Protein AF-A0A7I9UZZ1-F1 (afdb_monomer)

Foldseek 3Di:
DDPPDPPFPQDPVQWGDQADDWKTFHADPQWDRDDNQRWIFRHHPDDDRPFTKGKHKDAAPDAQDAEDVVNVLVVCCVPPCVLPPVLVVQWDKDWDAAQNKTKIKTADDHPPAFRIWMWIGGGNMIIIIGTNDVVCRVRSVRRRRRMDTPDDDPDD

Secondary structure (DSSP, 8-state):
-----------TTSEEE-SSSSEEEEPPTTEEE--TTSEEEE--SSSS---EEEEEEEE-SSSS----HHHHHHHHHHHHGGG-HHHHHTSEEEEEEETTEEEEEEE---TTS-SEEEEEEETTEEEEEEESSGGGHHHHHHHHHH-EE-SS----

Sequence (156 aa):
MAAIADSGHSAADGAVMLGSSGVRGVLPPGFRVTSDNGYVTMIGADYAMSGTIDVSRRAGKGARPATSVRDLDEYLHRHFDHLGSRALAALRREQWRAHGLEGASARGEVSGMPAYTALVGCRGLRWVVSAWDPGLRGAADAIARSLREVGTPTRA

Solvent-accessible surface area (backbone atoms only — not comparable to full-atom values): 8709 Å² total; per-residue (Å²): 136,81,82,76,78,83,78,68,70,59,43,100,84,61,29,29,66,51,29,83,66,62,34,28,23,38,65,58,92,54,49,44,78,75,43,62,76,13,40,33,32,41,58,57,96,77,72,77,83,84,53,57,34,44,35,40,77,41,90,39,85,57,69,57,30,83,28,40,55,65,58,41,50,55,49,46,48,76,75,47,47,95,68,35,71,68,58,60,67,65,38,50,73,47,70,49,74,33,84,89,29,34,21,14,35,38,37,39,92,47,94,98,49,51,20,18,40,32,39,35,21,48,88,21,23,34,36,35,34,32,12,58,50,70,87,41,34,66,58,41,51,48,32,58,52,42,37,37,75,52,73,82,79,79,78,128

Radius of gyration: 15.7 Å; Cα contacts (8 Å, |Δi|>4): 336; chains: 1; bounding box: 39×49×33 Å

Mean predicted aligned error: 9.7 Å

Structure (mmCIF, N/CA/C/O backbone):
data_AF-A0A7I9UZZ1-F1
#
_entry.id   AF-A0A7I9UZZ1-F1
#
loop_
_atom_site.group_PDB
_atom_site.id
_atom_site.type_symbol
_atom_site.label_atom_id
_atom_site.label_alt_id
_atom_site.label_comp_id
_atom_site.label_asym_id
_atom_site.label_entity_id
_atom_site.label_seq_id
_atom_site.pdbx_PDB_ins_code
_atom_site.Cartn_x
_atom_site.Cartn_y
_atom_site.Cartn_z
_atom_site.occupancy
_atom_site.B_iso_or_equiv
_atom_site.auth_seq_id
_atom_site.auth_comp_id
_atom_site.auth_asym_id
_atom_site.auth_atom_id
_atom_site.pdbx_PDB_model_num
ATOM 1 N N . MET A 1 1 ? -2.427 -37.122 -2.412 1.00 35.38 1 MET A N 1
ATOM 2 C CA . MET A 1 1 ? -3.104 -35.847 -2.722 1.00 35.38 1 MET A CA 1
ATOM 3 C C . MET A 1 1 ? -3.430 -35.191 -1.387 1.00 35.38 1 MET A C 1
ATOM 5 O O . MET A 1 1 ? -4.395 -35.582 -0.748 1.00 35.38 1 MET A O 1
ATOM 9 N N . ALA A 1 2 ? -2.529 -34.351 -0.874 1.00 29.77 2 ALA A N 1
ATOM 10 C CA . ALA A 1 2 ? -2.702 -33.733 0.439 1.00 29.77 2 ALA A CA 1
ATOM 11 C C . ALA A 1 2 ? -3.637 -32.528 0.299 1.00 29.77 2 ALA A C 1
ATOM 13 O O . ALA A 1 2 ? -3.352 -31.619 -0.480 1.00 29.77 2 ALA A O 1
ATOM 14 N N . ALA A 1 3 ? -4.760 -32.556 1.016 1.00 32.41 3 ALA A N 1
ATOM 15 C CA . ALA A 1 3 ? -5.654 -31.419 1.153 1.00 32.41 3 ALA A CA 1
ATOM 16 C C . ALA A 1 3 ? -4.884 -30.280 1.832 1.00 32.41 3 ALA A C 1
ATOM 18 O O . ALA A 1 3 ? -4.503 -30.384 2.998 1.00 32.41 3 ALA A O 1
ATOM 19 N N . ILE A 1 4 ? -4.606 -29.216 1.083 1.00 36.09 4 ILE A N 1
ATOM 20 C CA . ILE A 1 4 ? -4.050 -27.989 1.644 1.00 36.09 4 ILE A CA 1
ATOM 21 C C . ILE A 1 4 ? -5.226 -27.305 2.335 1.00 36.09 4 ILE A C 1
ATOM 23 O O . ILE A 1 4 ? -6.172 -26.888 1.670 1.00 36.09 4 ILE A O 1
ATOM 27 N N . ALA A 1 5 ? -5.203 -27.299 3.666 1.00 33.16 5 ALA A N 1
ATOM 28 C CA . ALA A 1 5 ? -6.254 -26.733 4.492 1.00 33.16 5 ALA A CA 1
ATOM 29 C C . ALA A 1 5 ? -6.492 -25.261 4.125 1.00 33.16 5 ALA A C 1
ATOM 31 O O . ALA A 1 5 ? -5.581 -24.435 4.178 1.00 33.16 5 ALA A O 1
ATOM 32 N N . ASP A 1 6 ? -7.731 -24.966 3.748 1.00 41.94 6 ASP A N 1
ATOM 33 C CA . ASP A 1 6 ? -8.254 -23.629 3.518 1.00 41.94 6 ASP A CA 1
ATOM 34 C C . ASP A 1 6 ? -8.413 -22.929 4.876 1.00 41.94 6 ASP A C 1
ATOM 36 O O . ASP A 1 6 ? -9.440 -23.027 5.546 1.00 41.94 6 ASP A O 1
ATOM 40 N N . SER A 1 7 ? -7.343 -22.304 5.365 1.00 37.91 7 SER A N 1
ATOM 41 C CA . SER A 1 7 ? -7.347 -21.555 6.630 1.00 37.91 7 SER A CA 1
ATOM 42 C C . SER A 1 7 ? -7.801 -20.097 6.464 1.00 37.91 7 SER A C 1
ATOM 44 O O . SER A 1 7 ? -7.668 -19.286 7.385 1.00 37.91 7 SER A O 1
ATOM 46 N N . GLY A 1 8 ? -8.406 -19.746 5.325 1.00 44.66 8 GLY A N 1
ATOM 47 C CA . GLY A 1 8 ? -9.050 -18.456 5.122 1.00 44.66 8 GLY A CA 1
ATOM 48 C C . GLY A 1 8 ? -10.398 -18.393 5.836 1.00 44.66 8 GLY A C 1
ATOM 49 O O . GLY A 1 8 ? -11.426 -18.722 5.256 1.00 44.66 8 GLY A O 1
ATOM 50 N N . HIS A 1 9 ? -10.426 -17.930 7.088 1.00 44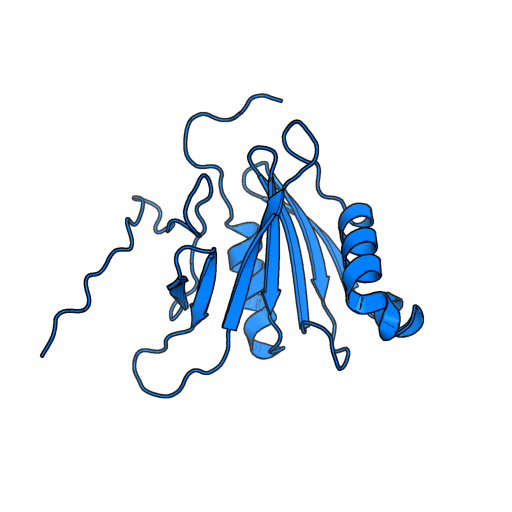.81 9 HIS A N 1
ATOM 51 C CA . HIS A 1 9 ? -11.673 -17.566 7.774 1.00 44.81 9 HIS A CA 1
ATOM 52 C C . HIS A 1 9 ? -12.306 -16.348 7.064 1.00 44.81 9 HIS A C 1
ATOM 54 O O . HIS A 1 9 ? -12.088 -15.196 7.449 1.00 44.81 9 HIS A O 1
ATOM 60 N N . SER A 1 10 ? -13.025 -16.602 5.968 1.00 48.16 10 SER A N 1
ATOM 6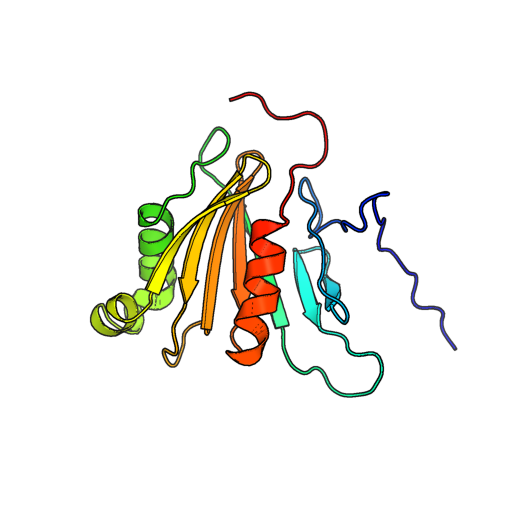1 C CA . SER A 1 10 ? -13.737 -15.598 5.181 1.00 48.16 10 SER A CA 1
ATOM 62 C C . SER A 1 10 ? -14.917 -15.066 5.992 1.00 48.16 10 SER A C 1
ATOM 64 O O . SER A 1 10 ? -15.755 -15.828 6.477 1.00 48.16 10 SER A O 1
ATOM 66 N N . ALA A 1 11 ? -14.971 -13.751 6.192 1.00 53.94 11 ALA A N 1
ATOM 67 C CA . ALA A 1 11 ? -16.165 -13.104 6.724 1.00 53.94 11 ALA A CA 1
ATOM 68 C C . ALA A 1 11 ? -17.301 -13.160 5.685 1.00 53.94 11 ALA A C 1
ATOM 70 O O . ALA A 1 11 ? -17.034 -13.283 4.492 1.00 53.94 11 ALA A O 1
ATOM 71 N N . ALA A 1 12 ? -18.555 -12.980 6.114 1.00 48.12 12 ALA A N 1
ATOM 72 C CA . ALA A 1 12 ? -19.728 -12.957 5.225 1.00 48.12 12 ALA A CA 1
ATOM 73 C C . ALA A 1 12 ? -19.622 -11.958 4.043 1.00 48.12 12 ALA A C 1
ATOM 75 O O . ALA A 1 12 ? -20.309 -12.123 3.041 1.00 48.12 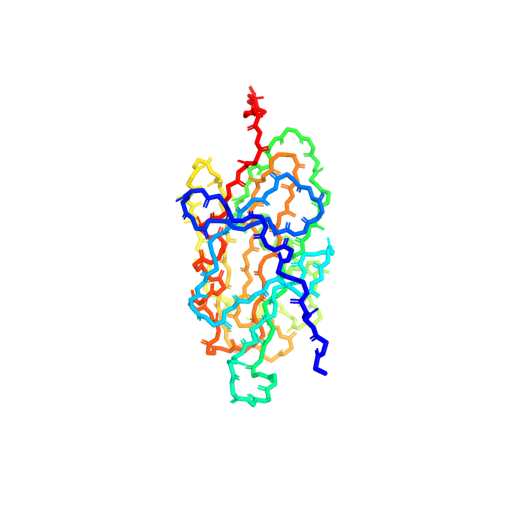12 ALA A O 1
ATOM 76 N N . ASP A 1 13 ? -18.712 -10.980 4.129 1.00 58.88 13 ASP A N 1
ATOM 77 C CA . ASP A 1 13 ? -18.441 -9.963 3.104 1.00 58.88 13 ASP A CA 1
ATOM 78 C C . ASP A 1 13 ? -17.274 -10.321 2.150 1.00 58.88 13 ASP A C 1
ATOM 80 O O . ASP A 1 13 ? -16.797 -9.461 1.410 1.00 58.88 13 ASP A O 1
ATOM 84 N N . GLY A 1 14 ? -16.728 -11.543 2.204 1.00 67.69 14 GLY A N 1
ATOM 85 C CA . GLY A 1 14 ? -15.581 -11.964 1.380 1.00 67.69 14 GLY A CA 1
ATOM 86 C C . GLY A 1 14 ? -14.223 -11.395 1.819 1.00 67.69 14 GLY A C 1
ATOM 87 O O . GLY A 1 14 ? -13.231 -11.514 1.101 1.00 67.69 14 GLY A O 1
ATOM 88 N N . ALA A 1 15 ? -14.159 -10.762 2.995 1.00 73.00 15 ALA A N 1
ATOM 89 C CA . ALA A 1 15 ? -12.919 -10.246 3.565 1.00 73.00 15 ALA A CA 1
ATOM 90 C C . ALA A 1 15 ? -12.168 -11.340 4.339 1.00 73.00 15 ALA A C 1
ATOM 92 O O . ALA A 1 15 ? -12.759 -12.052 5.156 1.00 73.00 15 ALA A O 1
ATOM 93 N N . VAL A 1 16 ? -10.854 -11.419 4.142 1.00 75.25 16 VAL A N 1
ATOM 94 C CA . VAL A 1 16 ? -9.959 -12.382 4.798 1.00 75.25 16 VAL A CA 1
ATOM 95 C C . VAL A 1 16 ? -9.048 -11.679 5.798 1.00 75.25 16 VAL A C 1
ATOM 97 O O . VAL A 1 16 ? -8.745 -10.491 5.663 1.00 75.25 16 VAL A O 1
ATOM 100 N N . MET A 1 17 ? -8.615 -12.408 6.826 1.00 75.19 17 MET A N 1
ATOM 101 C CA . MET A 1 17 ? -7.616 -11.915 7.777 1.00 75.19 17 MET A CA 1
ATOM 102 C C . MET A 1 17 ? -6.281 -11.693 7.063 1.00 75.19 17 MET A C 1
ATOM 104 O O . MET A 1 17 ? -5.775 -12.604 6.413 1.00 75.19 17 MET A O 1
ATOM 108 N N . LEU A 1 18 ? -5.704 -10.499 7.205 1.00 72.94 18 LEU A N 1
ATOM 109 C CA . LEU A 1 18 ? -4.378 -10.190 6.675 1.00 72.94 18 LEU A CA 1
ATOM 110 C C . LEU A 1 18 ? -3.376 -10.216 7.832 1.00 72.94 18 LEU A C 1
ATOM 112 O O . LEU A 1 18 ? -3.332 -9.303 8.656 1.00 72.94 18 LEU A O 1
ATOM 116 N N . GLY A 1 19 ? -2.601 -11.299 7.919 1.00 63.03 19 GLY A N 1
ATOM 117 C CA . GLY A 1 19 ? -1.668 -11.554 9.018 1.00 63.03 19 GLY A CA 1
ATOM 118 C C . GLY A 1 19 ? -2.336 -11.952 10.346 1.00 63.03 19 GLY A C 1
ATOM 119 O O . GLY A 1 19 ? -3.533 -12.217 10.426 1.00 63.03 19 GLY A O 1
ATOM 120 N N . SER A 1 20 ? -1.534 -11.998 11.412 1.00 53.94 20 SER A N 1
ATOM 121 C CA . SER A 1 20 ? -1.907 -12.597 12.707 1.00 53.94 20 SER A CA 1
ATOM 122 C C . SER A 1 20 ? -2.805 -11.764 13.639 1.00 53.94 20 SER A C 1
ATOM 124 O O . SER A 1 20 ? -3.218 -12.285 14.674 1.00 53.94 20 SER A O 1
ATOM 126 N N . SER A 1 21 ? -3.142 -10.498 13.346 1.00 58.59 21 SER A N 1
ATOM 127 C CA . SER A 1 21 ? -4.064 -9.743 14.218 1.00 58.59 21 SER A CA 1
ATOM 128 C C . SER A 1 21 ? -4.700 -8.488 13.602 1.00 58.59 21 SER A C 1
ATOM 130 O O . SER A 1 21 ? -4.044 -7.664 12.972 1.00 58.59 21 SER A O 1
ATOM 132 N N . GLY A 1 22 ? -5.994 -8.300 13.892 1.00 62.94 22 GLY A N 1
ATOM 133 C CA . GLY A 1 22 ? -6.656 -6.990 13.968 1.00 62.94 22 GLY A CA 1
ATOM 134 C C . GLY A 1 22 ? -7.124 -6.330 12.668 1.00 62.94 22 GLY A C 1
ATOM 135 O O . GLY A 1 22 ? -7.860 -5.345 12.765 1.00 62.94 22 GLY A O 1
ATOM 136 N N . VAL A 1 23 ? -6.753 -6.851 11.492 1.00 72.50 23 VAL A N 1
ATOM 137 C CA . VAL A 1 23 ? -7.139 -6.289 10.185 1.00 72.50 23 VAL A CA 1
ATOM 138 C C . VAL A 1 23 ? -7.611 -7.361 9.208 1.00 72.50 23 VAL A C 1
ATOM 140 O O . VAL A 1 23 ? -7.044 -8.451 9.121 1.00 72.50 23 VAL A O 1
ATOM 143 N N . ARG A 1 24 ? -8.669 -7.028 8.466 1.00 79.50 24 ARG A N 1
ATOM 144 C CA . ARG A 1 24 ? -9.165 -7.783 7.312 1.00 79.50 24 ARG A CA 1
ATOM 145 C C . ARG A 1 24 ? -9.070 -6.929 6.061 1.00 79.50 24 ARG A C 1
ATOM 147 O O . ARG A 1 24 ? -9.168 -5.710 6.151 1.00 79.50 24 ARG A O 1
ATOM 154 N N . GLY A 1 25 ? -8.937 -7.573 4.913 1.00 79.38 25 GLY A N 1
ATOM 155 C CA . GLY A 1 25 ? -9.060 -6.937 3.605 1.00 79.38 25 GLY A CA 1
ATOM 156 C C . GLY A 1 25 ? -9.764 -7.862 2.624 1.00 79.38 25 GLY A C 1
ATOM 157 O O . GLY A 1 25 ? -9.900 -9.060 2.871 1.00 79.38 25 GLY A O 1
ATOM 158 N N . VAL A 1 26 ? -10.235 -7.299 1.521 1.00 82.56 26 VAL A N 1
ATOM 159 C CA . VAL A 1 26 ? -10.801 -8.052 0.404 1.00 82.56 26 VAL A CA 1
ATOM 160 C C . VAL A 1 26 ? -9.684 -8.306 -0.596 1.00 82.56 26 VAL A C 1
ATOM 162 O O . VAL A 1 26 ? -9.014 -7.375 -1.045 1.00 82.56 26 VAL A O 1
ATOM 165 N N . LEU A 1 27 ? -9.476 -9.575 -0.932 1.00 78.44 27 LEU A N 1
ATOM 166 C CA . LEU A 1 27 ? -8.509 -9.958 -1.950 1.00 78.44 27 LEU A CA 1
ATOM 167 C C . LEU A 1 27 ? -9.174 -9.936 -3.331 1.00 78.44 27 LEU A C 1
ATOM 169 O O . LEU A 1 27 ? -10.272 -10.478 -3.478 1.00 78.44 27 LEU A O 1
ATOM 173 N N . PRO A 1 28 ? -8.534 -9.339 -4.354 1.00 77.50 28 PRO A N 1
ATOM 174 C CA . PRO A 1 28 ? -8.985 -9.487 -5.729 1.00 77.50 28 PRO A CA 1
ATOM 175 C C . PRO A 1 28 ? -8.972 -10.967 -6.161 1.00 77.50 28 PRO A C 1
ATOM 177 O O . PRO A 1 28 ? -8.219 -11.767 -5.593 1.00 77.50 28 PRO A O 1
ATOM 180 N N . PRO A 1 29 ? -9.755 -11.351 -7.183 1.00 74.88 29 PRO A N 1
ATOM 181 C CA . PRO A 1 29 ? -9.725 -12.708 -7.726 1.00 74.88 29 PRO A CA 1
ATOM 182 C C . PRO A 1 29 ? -8.297 -13.155 -8.085 1.00 74.88 29 PRO A C 1
ATOM 184 O O . PRO A 1 29 ? -7.547 -12.397 -8.696 1.00 74.88 29 PRO A O 1
ATOM 187 N N . GLY A 1 30 ? -7.916 -14.378 -7.696 1.00 69.56 30 GLY A N 1
ATOM 188 C CA . GLY A 1 30 ? -6.575 -14.937 -7.940 1.00 69.56 30 GLY A CA 1
ATOM 189 C C . GLY A 1 30 ? -5.518 -14.634 -6.864 1.00 69.56 30 GLY A C 1
ATOM 190 O O . GLY A 1 30 ? -4.391 -15.125 -6.958 1.00 69.56 30 GLY A O 1
ATOM 191 N N . PHE A 1 31 ? -5.860 -13.873 -5.817 1.00 73.38 31 PHE A N 1
ATOM 192 C CA . PHE A 1 31 ? -4.966 -13.594 -4.688 1.00 73.38 31 PHE A CA 1
ATOM 193 C C . PHE A 1 31 ? -5.318 -14.432 -3.461 1.00 73.38 31 PHE A C 1
ATOM 195 O O . PHE A 1 31 ? -6.491 -14.645 -3.156 1.00 73.38 31 PHE A O 1
ATOM 202 N N . ARG A 1 32 ? -4.295 -14.861 -2.712 1.00 72.19 32 ARG A N 1
ATOM 203 C CA . ARG A 1 32 ? -4.469 -15.512 -1.409 1.00 72.19 32 ARG A CA 1
ATOM 204 C C . ARG A 1 32 ? -3.431 -15.037 -0.396 1.00 72.19 32 ARG A C 1
ATOM 206 O O . ARG A 1 32 ? -2.348 -14.578 -0.748 1.00 72.19 32 ARG A O 1
ATOM 213 N N . VAL A 1 33 ? -3.755 -15.148 0.886 1.00 72.06 33 VAL A N 1
ATOM 214 C CA . VAL A 1 33 ? -2.767 -14.934 1.952 1.00 72.06 33 VAL A CA 1
ATOM 215 C C . VAL A 1 33 ? -1.860 -16.158 2.002 1.00 72.06 33 VAL A C 1
ATOM 217 O O . VAL A 1 33 ? -2.352 -17.284 1.978 1.00 72.06 33 VAL A O 1
ATOM 220 N N . THR A 1 34 ? -0.545 -15.956 2.034 1.00 66.69 34 THR A N 1
ATOM 221 C CA . THR A 1 34 ? 0.430 -17.061 1.980 1.00 66.69 34 THR A CA 1
ATOM 222 C C . THR A 1 34 ? 1.324 -17.150 3.202 1.00 66.69 34 THR A C 1
ATOM 224 O O . THR A 1 34 ? 2.058 -18.126 3.333 1.00 66.69 34 THR A O 1
ATOM 227 N N . SER A 1 35 ? 1.268 -16.168 4.104 1.00 60.50 35 SER A N 1
ATOM 228 C CA . SER A 1 35 ? 2.017 -16.220 5.354 1.00 60.50 35 SER A CA 1
ATOM 229 C C . SER A 1 35 ? 1.394 -15.358 6.458 1.00 60.50 35 SER A C 1
ATOM 231 O O . SER A 1 35 ? 0.895 -14.254 6.221 1.00 60.50 35 SER A O 1
ATOM 233 N N . ASP A 1 36 ? 1.487 -15.848 7.695 1.00 53.31 36 ASP A N 1
ATOM 234 C CA . ASP A 1 36 ? 0.872 -15.281 8.909 1.00 53.31 36 ASP A CA 1
ATOM 235 C C . ASP A 1 36 ? 1.491 -13.947 9.368 1.00 53.31 36 ASP A C 1
ATOM 237 O O . ASP A 1 36 ? 0.944 -13.225 10.212 1.00 53.31 36 ASP A O 1
ATOM 241 N N . ASN A 1 37 ? 2.641 -13.585 8.801 1.00 50.81 37 ASN A N 1
ATOM 242 C CA . ASN A 1 37 ? 3.275 -12.275 8.962 1.00 50.81 37 ASN A CA 1
ATOM 243 C C . ASN A 1 37 ? 2.683 -11.196 8.029 1.00 50.81 37 ASN A C 1
ATOM 245 O O . ASN A 1 37 ? 3.131 -10.051 8.087 1.00 50.81 37 ASN A O 1
ATOM 249 N N . GLY A 1 38 ? 1.660 -11.532 7.233 1.00 49.00 38 GLY A N 1
ATOM 250 C CA . GLY A 1 38 ? 0.890 -10.589 6.419 1.00 49.00 38 GLY A CA 1
ATOM 251 C C . GLY A 1 38 ? 1.246 -10.580 4.932 1.00 49.00 38 GLY A C 1
ATOM 252 O O . GLY A 1 38 ? 0.658 -9.814 4.183 1.00 49.00 38 GLY A O 1
ATOM 253 N N . TYR A 1 39 ? 2.149 -11.434 4.451 1.00 52.69 39 TYR A N 1
ATOM 254 C CA . TYR A 1 39 ? 2.432 -11.479 3.013 1.00 52.69 39 TYR A CA 1
ATOM 255 C C . TYR A 1 39 ? 1.208 -11.988 2.234 1.00 52.69 39 TYR A C 1
ATOM 257 O O . TYR A 1 39 ? 0.659 -13.057 2.524 1.00 52.69 39 TYR A O 1
ATOM 265 N N . VAL A 1 40 ? 0.786 -11.215 1.230 1.00 54.12 40 VAL A N 1
ATOM 266 C CA . VAL A 1 40 ? -0.319 -11.552 0.327 1.00 54.12 40 VAL A CA 1
ATOM 267 C C . VAL A 1 40 ? 0.282 -11.876 -1.033 1.00 54.12 40 VAL A C 1
ATOM 269 O O . VAL A 1 40 ? 0.678 -11.001 -1.796 1.00 54.12 40 VAL A O 1
ATOM 272 N N . THR A 1 41 ? 0.394 -13.157 -1.358 1.00 54.69 41 THR A N 1
ATOM 273 C CA . THR A 1 41 ? 0.960 -13.565 -2.651 1.00 54.69 41 THR A CA 1
ATOM 274 C C . THR A 1 41 ? -0.160 -13.955 -3.605 1.00 54.69 41 THR A C 1
ATOM 276 O O . THR A 1 41 ? -1.110 -14.647 -3.237 1.00 54.69 41 THR A O 1
ATOM 279 N N . MET A 1 42 ? -0.055 -13.526 -4.858 1.00 47.59 42 MET A N 1
ATOM 280 C CA . MET A 1 42 ? -0.935 -14.026 -5.906 1.00 47.59 42 MET A CA 1
ATOM 281 C C . MET A 1 42 ? -0.617 -15.503 -6.142 1.00 47.59 42 MET A C 1
ATOM 283 O O . MET A 1 42 ? 0.532 -15.846 -6.416 1.00 47.59 42 MET A O 1
ATOM 287 N N . ILE A 1 43 ? -1.610 -16.386 -6.033 1.00 47.09 43 ILE A N 1
ATOM 288 C CA . ILE A 1 43 ? -1.448 -17.773 -6.473 1.00 47.09 43 ILE A CA 1
ATOM 289 C C . ILE A 1 43 ? -2.568 -18.055 -7.457 1.00 47.09 43 ILE A C 1
ATOM 291 O O . ILE A 1 43 ? -3.682 -18.407 -7.074 1.00 47.09 43 ILE A O 1
ATOM 295 N N . GLY A 1 44 ? -2.245 -17.841 -8.733 1.00 41.31 44 GLY A N 1
ATOM 296 C CA . GLY A 1 44 ? -3.078 -18.278 -9.841 1.00 41.31 44 GLY A CA 1
ATOM 297 C C . GLY A 1 44 ? -3.263 -19.794 -9.795 1.00 41.31 44 GLY A C 1
ATOM 298 O O . GLY A 1 44 ? -2.363 -20.525 -9.377 1.00 41.31 44 GLY A O 1
ATOM 299 N N . ALA A 1 45 ? -4.448 -20.249 -10.202 1.00 36.03 45 ALA A N 1
ATOM 300 C CA . ALA A 1 45 ? -4.840 -21.655 -10.163 1.00 36.03 45 ALA A CA 1
ATOM 301 C C . ALA A 1 45 ? -3.973 -22.557 -11.062 1.00 36.03 45 ALA A C 1
ATOM 303 O O . ALA A 1 45 ? -3.870 -23.746 -10.782 1.00 36.03 45 ALA A O 1
ATOM 304 N N . ASP A 1 46 ? -3.282 -21.994 -12.061 1.00 39.47 46 ASP A N 1
ATOM 305 C CA . ASP A 1 46 ? -2.590 -22.760 -13.097 1.00 39.47 46 ASP A CA 1
ATOM 306 C C . ASP A 1 46 ? -1.225 -22.138 -13.467 1.00 39.47 46 ASP A C 1
ATOM 308 O O . ASP A 1 46 ? -1.133 -21.384 -14.421 1.00 39.47 46 ASP A O 1
ATOM 312 N N . TYR A 1 47 ? -0.137 -22.526 -12.792 1.00 35.69 47 TYR A N 1
ATOM 313 C CA . TYR A 1 47 ? 1.275 -22.208 -13.123 1.00 35.69 47 TYR A CA 1
ATOM 314 C C . TYR A 1 47 ? 1.875 -20.874 -12.612 1.00 35.69 47 TYR A C 1
ATOM 316 O O . TYR A 1 47 ? 1.272 -19.814 -12.690 1.00 35.69 47 TYR A O 1
ATOM 324 N N . ALA A 1 48 ? 3.130 -20.995 -12.138 1.00 42.81 48 ALA A N 1
ATOM 325 C CA . ALA A 1 48 ? 4.169 -19.987 -11.853 1.00 42.81 48 ALA A CA 1
ATOM 326 C C . ALA A 1 48 ? 3.773 -18.728 -11.046 1.00 42.81 48 ALA A C 1
ATOM 328 O O . ALA A 1 48 ? 2.976 -17.907 -11.476 1.00 42.81 48 ALA A O 1
ATOM 329 N N . MET A 1 49 ? 4.420 -18.523 -9.889 1.00 48.09 49 MET A N 1
ATOM 330 C CA . MET A 1 49 ? 4.310 -17.293 -9.089 1.00 48.09 49 MET A CA 1
ATOM 331 C C . MET A 1 49 ? 4.548 -16.043 -9.960 1.00 48.09 49 MET A C 1
ATOM 333 O O . MET A 1 49 ? 5.691 -15.755 -10.304 1.00 48.09 49 MET A O 1
ATOM 337 N N . SER A 1 50 ? 3.497 -15.297 -10.310 1.00 55.16 50 SER A N 1
ATOM 338 C CA . SER A 1 50 ? 3.588 -14.114 -11.185 1.00 55.16 50 SER A CA 1
ATOM 339 C C . SER A 1 50 ? 3.554 -12.776 -10.433 1.00 55.16 50 SER A C 1
ATOM 341 O O . SER A 1 50 ? 3.266 -11.739 -11.015 1.00 55.16 50 SER A O 1
ATOM 343 N N . GLY A 1 51 ? 3.907 -12.778 -9.143 1.00 59.50 51 GLY A N 1
ATOM 344 C CA . GLY A 1 51 ? 4.213 -11.567 -8.376 1.00 59.50 51 GLY A CA 1
ATOM 345 C C . GLY A 1 51 ? 3.615 -11.543 -6.967 1.00 59.50 51 GLY A C 1
ATOM 346 O O . GLY A 1 51 ? 2.672 -12.269 -6.643 1.00 59.50 51 GLY A O 1
ATOM 347 N N . THR A 1 52 ? 4.192 -10.698 -6.113 1.00 68.88 52 THR A N 1
ATOM 348 C CA . THR A 1 52 ? 3.880 -10.627 -4.677 1.00 68.88 52 THR A CA 1
ATOM 349 C C . THR A 1 52 ? 3.405 -9.226 -4.303 1.00 68.88 52 THR A C 1
ATOM 351 O O . THR A 1 52 ? 3.981 -8.233 -4.756 1.00 68.88 52 THR A O 1
ATOM 354 N N . ILE A 1 53 ? 2.363 -9.149 -3.467 1.00 74.44 53 ILE A N 1
ATOM 355 C CA . ILE A 1 53 ? 1.938 -7.917 -2.800 1.00 74.44 53 ILE A CA 1
ATOM 356 C C . ILE A 1 53 ? 2.295 -8.039 -1.317 1.00 74.44 53 ILE A C 1
ATOM 358 O O . ILE A 1 53 ? 1.725 -8.825 -0.559 1.00 74.44 53 ILE A O 1
ATOM 362 N N . ASP A 1 54 ? 3.246 -7.233 -0.874 1.00 77.62 54 ASP A N 1
ATOM 363 C CA . ASP A 1 54 ? 3.680 -7.261 0.515 1.00 77.62 54 ASP A CA 1
ATOM 364 C C . ASP A 1 54 ? 2.709 -6.434 1.361 1.00 77.62 54 ASP A C 1
ATOM 366 O O . ASP A 1 54 ? 2.638 -5.213 1.205 1.00 77.62 54 ASP A O 1
ATOM 370 N N . VAL A 1 55 ? 1.969 -7.080 2.270 1.00 74.19 55 VAL A N 1
ATOM 371 C CA . VAL A 1 55 ? 1.106 -6.405 3.252 1.00 74.19 55 VAL A CA 1
ATOM 372 C C . VAL A 1 55 ? 1.718 -6.556 4.642 1.00 74.19 55 VAL A C 1
ATOM 374 O O . VAL A 1 55 ? 1.476 -7.510 5.372 1.00 74.19 55 VAL A O 1
ATOM 377 N N . SER A 1 56 ? 2.560 -5.607 5.033 1.00 72.81 56 SER A N 1
ATOM 378 C CA . SER A 1 56 ? 3.300 -5.693 6.294 1.00 72.81 56 SER A CA 1
ATOM 379 C C . SER A 1 56 ? 2.732 -4.762 7.359 1.00 72.81 56 SER A C 1
ATOM 381 O O . SER A 1 56 ? 2.326 -3.631 7.083 1.00 72.81 56 SER A O 1
ATOM 383 N N . ARG A 1 57 ? 2.726 -5.226 8.611 1.00 72.38 57 ARG A N 1
ATOM 384 C CA . ARG A 1 57 ? 2.383 -4.388 9.765 1.00 72.38 57 ARG A CA 1
ATOM 385 C C . ARG A 1 57 ? 3.628 -3.700 10.314 1.00 72.38 57 ARG A C 1
ATOM 387 O O . ARG A 1 57 ? 4.673 -4.328 10.482 1.00 72.38 57 ARG A O 1
ATOM 394 N N . ARG A 1 58 ? 3.497 -2.432 10.693 1.00 64.31 58 ARG A N 1
ATOM 395 C CA . ARG A 1 58 ? 4.476 -1.715 11.513 1.00 64.31 58 ARG A CA 1
ATOM 396 C C . ARG A 1 58 ? 3.812 -1.100 12.732 1.00 64.31 58 ARG A C 1
ATOM 398 O O . ARG A 1 58 ? 2.667 -0.652 12.674 1.00 64.31 58 ARG A O 1
ATOM 405 N N . ALA A 1 59 ? 4.552 -1.079 13.839 1.00 58.28 59 ALA A N 1
ATOM 406 C CA . ALA A 1 59 ? 4.119 -0.394 15.047 1.00 58.28 59 ALA A CA 1
ATOM 407 C C . ALA A 1 59 ? 3.853 1.086 14.725 1.00 58.28 59 ALA A C 1
ATOM 409 O O . ALA A 1 59 ? 4.731 1.783 14.209 1.00 58.28 59 ALA A O 1
ATOM 410 N N . GLY A 1 60 ? 2.632 1.546 14.993 1.00 52.59 60 GLY A N 1
ATOM 411 C CA . GLY A 1 60 ? 2.308 2.966 15.014 1.00 52.59 60 GLY A CA 1
ATOM 412 C C . GLY A 1 60 ? 2.657 3.551 16.381 1.00 52.59 60 GLY A C 1
ATOM 413 O O . GLY A 1 60 ? 2.719 2.836 17.381 1.00 52.59 60 GLY A O 1
ATOM 414 N N . LYS A 1 61 ? 2.916 4.858 16.437 1.00 50.12 61 LYS A N 1
ATOM 415 C CA . LYS A 1 61 ? 3.017 5.576 17.711 1.00 50.12 61 LYS A CA 1
ATOM 416 C C . LYS A 1 61 ? 1.629 6.131 18.060 1.00 50.12 61 LYS A C 1
ATOM 418 O O . LYS A 1 61 ? 1.217 7.104 17.442 1.00 50.12 61 LYS A O 1
ATOM 423 N N . GLY A 1 62 ? 0.939 5.540 19.039 1.00 50.06 62 GLY A N 1
ATOM 424 C CA . GLY A 1 62 ? -0.269 6.114 19.662 1.00 50.06 62 GLY A CA 1
ATOM 425 C C . GLY A 1 62 ? -1.624 5.542 19.212 1.00 50.06 62 GLY A C 1
ATOM 426 O O . GLY A 1 62 ? -1.696 4.472 18.607 1.00 50.06 62 GLY A O 1
ATOM 427 N N . ALA A 1 63 ? -2.704 6.263 19.557 1.00 60.16 63 ALA A N 1
ATOM 428 C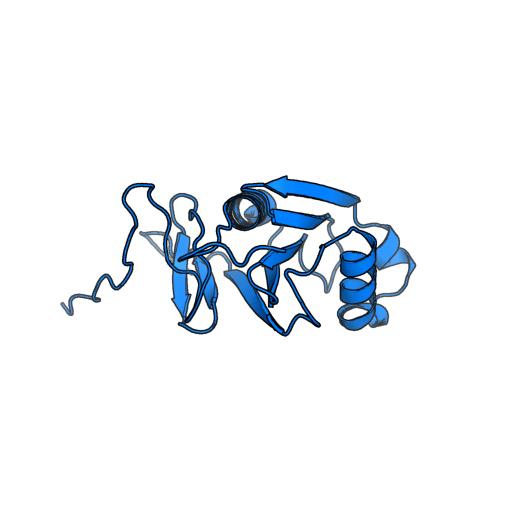 CA . ALA A 1 63 ? -4.064 6.017 19.060 1.00 60.16 63 ALA A CA 1
ATOM 429 C C . ALA A 1 63 ? -4.087 6.029 17.517 1.00 60.16 63 ALA A C 1
ATOM 431 O O . ALA A 1 63 ? -3.170 6.578 16.909 1.00 60.16 63 ALA A O 1
ATOM 432 N N . ARG A 1 64 ? -5.091 5.376 16.899 1.00 63.62 64 ARG A N 1
ATOM 433 C CA . ARG A 1 64 ? -5.219 5.117 15.443 1.00 63.62 64 ARG A CA 1
ATOM 434 C C . ARG A 1 64 ? -4.430 6.130 14.591 1.00 63.62 64 ARG A C 1
ATOM 436 O O . ARG A 1 64 ? -4.875 7.271 14.479 1.00 63.62 64 ARG A O 1
ATOM 443 N N . PRO A 1 65 ? -3.272 5.748 14.014 1.00 66.31 65 PRO A N 1
ATOM 444 C CA . PRO A 1 65 ? -2.400 6.724 13.383 1.00 66.31 65 PRO A CA 1
ATOM 445 C C . PRO A 1 65 ? -3.097 7.306 12.158 1.00 66.31 65 PRO A C 1
ATOM 447 O O . PRO A 1 65 ? -3.363 6.581 11.200 1.00 66.31 65 PRO A O 1
ATOM 450 N N . ALA A 1 66 ? -3.367 8.610 12.177 1.00 70.00 66 ALA A N 1
ATOM 451 C CA . ALA A 1 66 ? -3.678 9.346 10.961 1.00 70.00 66 ALA A CA 1
ATOM 452 C C . ALA A 1 66 ? -2.540 9.090 9.967 1.00 70.00 66 ALA A C 1
ATOM 454 O O . ALA A 1 66 ? -1.361 9.159 10.328 1.00 70.00 66 ALA A O 1
ATOM 455 N N . THR A 1 67 ? -2.885 8.675 8.752 1.00 83.69 67 THR A N 1
ATOM 456 C CA . THR A 1 67 ? -1.889 8.385 7.723 1.00 83.69 67 THR A CA 1
ATOM 457 C C . THR A 1 67 ? -2.074 9.372 6.595 1.00 83.69 67 THR A C 1
ATOM 459 O O . THR A 1 67 ? -3.038 9.315 5.834 1.00 83.69 67 THR A O 1
ATOM 462 N N . SER A 1 68 ? -1.138 10.308 6.533 1.00 89.12 68 SER A N 1
ATOM 463 C CA . SER A 1 68 ? -1.115 11.400 5.573 1.00 89.12 68 SER A CA 1
ATOM 464 C C . SER A 1 68 ? -0.074 11.168 4.479 1.00 89.12 68 SER A C 1
ATOM 466 O O . SER A 1 68 ? 0.787 10.290 4.578 1.00 89.12 68 SER A O 1
ATOM 468 N N . VAL A 1 69 ? -0.105 12.005 3.439 1.00 93.00 69 VAL A N 1
ATOM 469 C CA . VAL A 1 69 ? 0.969 12.046 2.430 1.00 93.00 69 VAL A CA 1
ATOM 470 C C . VAL A 1 69 ? 2.325 12.350 3.068 1.00 93.00 69 VAL A C 1
ATOM 472 O O . VAL A 1 69 ? 3.329 11.788 2.648 1.00 93.00 69 VAL A O 1
ATOM 475 N N . ARG A 1 70 ? 2.360 13.151 4.138 1.00 90.50 70 ARG A N 1
ATOM 476 C CA . ARG A 1 70 ? 3.595 13.410 4.880 1.00 90.50 70 ARG A CA 1
ATOM 477 C C . ARG A 1 70 ? 4.156 12.135 5.515 1.00 90.50 70 ARG A C 1
ATOM 479 O O . ARG A 1 70 ? 5.349 11.886 5.397 1.00 90.50 70 ARG A O 1
ATOM 486 N N . ASP A 1 71 ? 3.317 11.312 6.145 1.00 89.69 71 ASP A N 1
ATOM 487 C CA . ASP A 1 71 ? 3.752 10.025 6.714 1.00 89.69 71 ASP A CA 1
ATOM 488 C C . ASP A 1 71 ? 4.296 9.077 5.641 1.00 89.69 71 ASP A C 1
ATOM 490 O O . ASP A 1 71 ? 5.246 8.328 5.882 1.00 89.69 71 ASP A O 1
ATOM 494 N N . LEU A 1 72 ? 3.675 9.106 4.460 1.00 92.12 72 LEU A N 1
ATOM 495 C CA . LEU A 1 72 ? 4.127 8.366 3.292 1.00 92.12 72 LEU A CA 1
ATOM 496 C C . LEU A 1 72 ? 5.486 8.859 2.810 1.00 92.12 72 LEU A C 1
ATOM 498 O O . LEU A 1 72 ? 6.374 8.037 2.617 1.00 92.12 72 LEU A O 1
ATOM 502 N N . ASP A 1 73 ? 5.685 10.165 2.666 1.00 92.62 73 ASP A N 1
ATOM 503 C CA . ASP A 1 73 ? 6.978 10.707 2.258 1.00 92.62 73 ASP A CA 1
ATOM 504 C C . ASP A 1 73 ? 8.064 10.413 3.302 1.00 92.62 73 ASP A C 1
ATOM 506 O O . ASP A 1 73 ? 9.152 9.978 2.935 1.00 92.62 73 ASP A O 1
ATOM 510 N N . GLU A 1 74 ? 7.773 10.523 4.602 1.00 91.38 74 GLU A N 1
ATOM 511 C CA . GLU A 1 74 ? 8.707 10.130 5.668 1.00 91.38 74 GLU A CA 1
ATOM 512 C C . GLU A 1 74 ? 9.085 8.640 5.593 1.00 91.38 74 GLU A C 1
ATOM 514 O O . GLU A 1 74 ? 10.245 8.278 5.807 1.00 91.38 74 GLU A O 1
ATOM 519 N N . TYR A 1 75 ? 8.127 7.763 5.276 1.00 90.62 75 TYR A N 1
ATOM 520 C CA . TYR A 1 75 ? 8.396 6.346 5.035 1.00 90.62 75 TYR A CA 1
ATOM 521 C C . TYR A 1 75 ? 9.268 6.143 3.793 1.00 90.62 75 TYR A C 1
ATOM 523 O O . TYR A 1 75 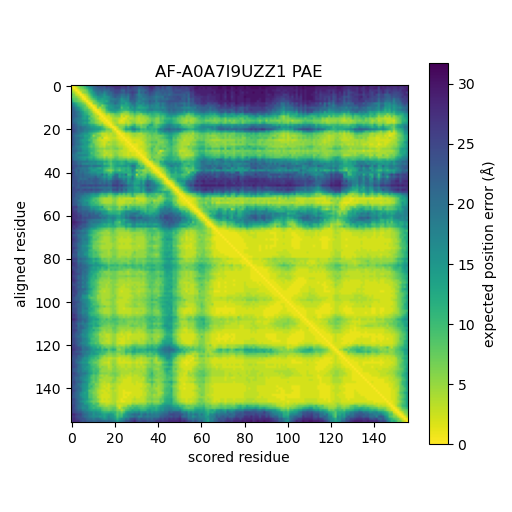? 10.263 5.421 3.858 1.00 90.62 75 TYR A O 1
ATOM 531 N N . LEU A 1 76 ? 8.921 6.787 2.678 1.00 92.12 76 LEU A N 1
ATOM 532 C CA . LEU A 1 76 ? 9.651 6.658 1.421 1.00 92.12 76 LEU A CA 1
ATOM 533 C C . LEU A 1 76 ? 11.089 7.155 1.566 1.00 92.12 76 LEU A C 1
ATOM 535 O O . LEU A 1 76 ? 12.010 6.455 1.165 1.00 92.12 76 LEU A O 1
ATOM 539 N N . HIS A 1 77 ? 11.300 8.298 2.218 1.00 91.69 77 HIS A N 1
ATOM 540 C CA . HIS A 1 77 ? 12.635 8.803 2.523 1.00 91.69 77 HIS A CA 1
ATOM 541 C C . HIS A 1 77 ? 13.412 7.846 3.427 1.00 91.69 77 HIS A C 1
ATOM 543 O O . HIS A 1 77 ? 14.557 7.538 3.137 1.00 91.69 77 HIS A O 1
ATOM 549 N N . ARG A 1 78 ? 12.803 7.296 4.480 1.00 91.06 78 ARG A N 1
ATOM 550 C CA . ARG A 1 78 ? 13.507 6.365 5.377 1.00 91.06 78 ARG A CA 1
ATOM 551 C C . ARG A 1 78 ? 13.957 5.071 4.692 1.00 91.06 78 ARG A C 1
ATOM 553 O O . ARG A 1 78 ? 14.924 4.464 5.139 1.00 91.06 78 ARG A O 1
ATOM 560 N N . HIS A 1 79 ? 13.217 4.601 3.689 1.00 89.50 79 HIS A N 1
ATOM 561 C CA . HIS A 1 79 ? 13.457 3.295 3.065 1.00 89.50 79 HIS A CA 1
ATOM 562 C C . HIS A 1 79 ? 14.123 3.363 1.693 1.00 89.50 79 HIS A C 1
ATOM 564 O O . HIS A 1 79 ? 14.728 2.379 1.272 1.00 89.50 79 HIS A O 1
ATOM 570 N N . PHE A 1 80 ? 14.029 4.501 1.012 1.00 91.00 80 PHE A N 1
ATOM 571 C CA . PHE A 1 80 ? 14.435 4.655 -0.382 1.00 91.00 80 PHE A CA 1
ATOM 572 C C . PHE A 1 80 ? 15.204 5.965 -0.639 1.00 91.00 80 PHE A C 1
ATOM 574 O O . PHE A 1 80 ? 15.335 6.379 -1.789 1.00 91.00 80 PHE A O 1
ATOM 581 N N . ASP A 1 81 ? 15.738 6.627 0.397 1.00 89.38 81 ASP A N 1
ATOM 582 C CA . ASP A 1 81 ? 16.600 7.814 0.241 1.00 89.38 81 ASP A CA 1
ATOM 583 C C . ASP A 1 81 ? 17.816 7.574 -0.660 1.00 89.38 81 ASP A C 1
ATOM 585 O O . ASP A 1 81 ? 18.202 8.474 -1.406 1.00 89.38 81 ASP A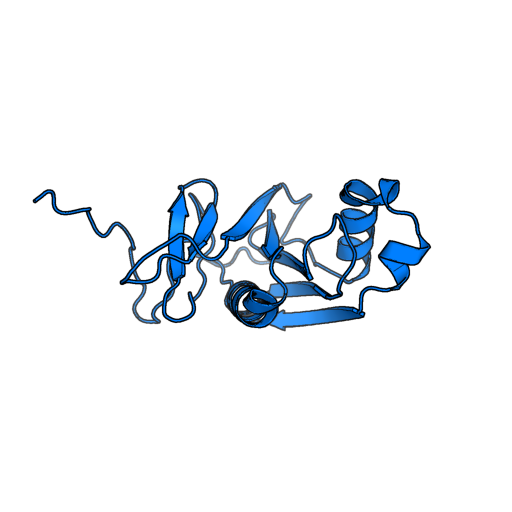 O 1
ATOM 589 N N . HIS A 1 82 ? 18.377 6.365 -0.639 1.00 90.25 82 HIS A N 1
ATOM 590 C CA . HIS A 1 82 ? 19.517 5.951 -1.453 1.00 90.25 82 HIS A CA 1
ATOM 591 C C . HIS A 1 82 ? 19.275 6.088 -2.966 1.00 90.25 82 HIS A C 1
ATOM 593 O O . HIS A 1 82 ? 20.234 6.142 -3.730 1.00 90.25 82 HIS A O 1
ATOM 599 N N . LEU A 1 83 ? 18.016 6.190 -3.410 1.00 89.38 83 LEU A N 1
ATOM 600 C CA . LEU A 1 83 ? 17.646 6.426 -4.811 1.00 89.38 83 LEU A CA 1
ATOM 601 C C . LEU A 1 83 ? 17.617 7.918 -5.186 1.00 89.38 83 LEU A C 1
ATOM 603 O O . LEU A 1 83 ? 17.531 8.272 -6.363 1.00 89.38 83 LEU A O 1
ATOM 607 N N . GLY A 1 84 ? 17.712 8.803 -4.195 1.00 89.31 84 GLY A N 1
ATOM 608 C CA . GLY A 1 84 ? 17.772 10.248 -4.362 1.00 89.31 84 GLY A CA 1
ATOM 609 C C . GLY A 1 84 ? 16.408 10.944 -4.391 1.00 89.31 84 GLY A C 1
ATOM 610 O O . GLY A 1 84 ? 15.374 10.399 -4.781 1.00 89.31 84 GLY A O 1
ATOM 611 N N . SER A 1 85 ? 16.412 12.225 -4.014 1.00 88.31 85 SER A N 1
ATOM 612 C CA . SER A 1 85 ? 15.204 13.054 -3.890 1.00 88.31 85 SER A CA 1
ATOM 613 C C . SER A 1 85 ? 14.435 13.231 -5.201 1.00 88.31 85 SER A C 1
ATOM 615 O O . SER A 1 85 ? 13.210 13.320 -5.177 1.00 88.31 85 SER A O 1
ATOM 617 N N . ARG A 1 86 ? 15.121 13.239 -6.353 1.00 89.00 86 ARG A N 1
ATOM 618 C CA . ARG A 1 86 ? 14.477 13.320 -7.678 1.00 89.00 86 ARG A CA 1
ATOM 619 C C . ARG A 1 86 ? 13.652 12.076 -7.998 1.00 89.00 86 ARG A C 1
ATOM 621 O O . ARG A 1 86 ? 12.548 12.209 -8.515 1.00 89.00 86 ARG A O 1
ATOM 628 N N . ALA A 1 87 ? 14.173 10.894 -7.670 1.00 89.31 87 ALA A N 1
ATOM 629 C CA . ALA A 1 87 ? 13.465 9.635 -7.864 1.00 89.31 87 ALA A CA 1
ATOM 630 C C . ALA A 1 87 ? 12.210 9.592 -6.985 1.00 89.31 87 ALA A C 1
ATOM 632 O O . ALA A 1 87 ? 11.115 9.306 -7.466 1.00 89.31 87 ALA A O 1
ATOM 633 N N . LEU A 1 88 ? 12.345 10.007 -5.721 1.00 90.81 88 LEU A N 1
ATOM 634 C CA . LEU A 1 88 ? 11.204 10.131 -4.823 1.00 90.81 88 LEU A CA 1
ATOM 635 C C . LEU A 1 88 ? 10.195 11.159 -5.324 1.00 90.81 88 LEU A C 1
ATOM 637 O O . LEU A 1 88 ? 9.013 10.853 -5.296 1.00 90.81 88 LEU A O 1
ATOM 641 N N . ALA A 1 89 ? 10.611 12.322 -5.825 1.00 90.00 89 ALA A N 1
ATOM 642 C CA . ALA A 1 89 ? 9.706 13.354 -6.338 1.00 90.00 89 ALA A CA 1
ATOM 643 C C . ALA A 1 89 ? 8.907 12.917 -7.582 1.00 90.00 89 ALA A C 1
ATOM 645 O O . ALA A 1 89 ? 7.834 13.461 -7.831 1.00 90.00 89 ALA A O 1
ATOM 646 N N . ALA A 1 90 ? 9.388 11.921 -8.334 1.00 92.31 90 ALA A N 1
ATOM 647 C CA . ALA A 1 90 ? 8.720 11.423 -9.536 1.00 92.31 90 ALA A CA 1
ATOM 648 C C . ALA A 1 90 ? 7.452 10.595 -9.250 1.00 92.31 90 ALA A C 1
ATOM 650 O O . ALA A 1 90 ? 6.630 10.406 -10.147 1.00 92.31 90 ALA A O 1
ATOM 651 N N . LEU A 1 91 ? 7.264 10.091 -8.023 1.00 94.12 91 LEU A N 1
ATOM 652 C CA . LEU A 1 91 ? 6.067 9.306 -7.700 1.00 94.12 91 LEU A CA 1
ATOM 653 C C . LEU A 1 91 ? 4.839 10.223 -7.569 1.00 94.12 91 LEU A C 1
ATOM 655 O O . LEU A 1 91 ? 4.883 11.325 -7.016 1.00 94.12 91 LEU A O 1
ATOM 659 N N . ARG A 1 92 ? 3.684 9.746 -8.011 1.00 96.44 92 ARG A N 1
ATOM 660 C CA . ARG A 1 92 ? 2.411 10.424 -7.777 1.00 96.44 92 ARG A CA 1
ATOM 661 C C . ARG A 1 92 ? 1.865 10.019 -6.415 1.00 96.44 92 ARG A C 1
ATOM 663 O O . ARG A 1 92 ? 1.638 8.832 -6.188 1.00 96.44 92 ARG A O 1
ATOM 670 N N . ARG A 1 93 ? 1.617 11.003 -5.547 1.00 96.19 93 ARG A N 1
ATOM 671 C CA . ARG A 1 93 ? 0.977 10.796 -4.242 1.00 96.19 93 ARG A CA 1
ATOM 672 C C . ARG A 1 93 ? -0.530 10.939 -4.329 1.00 96.19 93 ARG A C 1
ATOM 674 O O . ARG A 1 93 ? -1.051 11.704 -5.139 1.00 96.19 93 ARG A O 1
ATOM 681 N N . GLU A 1 94 ? -1.212 10.226 -3.452 1.00 96.94 94 GLU A N 1
ATOM 682 C CA . GLU A 1 94 ? -2.648 10.327 -3.268 1.00 96.94 94 GLU A CA 1
ATOM 683 C C . GLU A 1 94 ? -3.003 10.054 -1.809 1.00 96.94 94 GLU A C 1
ATOM 685 O O . GLU A 1 94 ? -2.619 9.017 -1.267 1.00 96.94 94 GLU A O 1
ATOM 690 N N . GLN A 1 95 ? -3.741 10.975 -1.189 1.00 95.56 95 GLN A N 1
ATOM 691 C CA . GLN A 1 95 ? -4.375 10.759 0.108 1.00 95.56 95 GLN A CA 1
ATOM 692 C C . GLN A 1 95 ? -5.817 10.314 -0.101 1.00 95.56 95 GLN A C 1
ATOM 694 O O . GLN A 1 95 ? -6.507 10.825 -0.984 1.00 95.56 95 GLN A O 1
ATOM 699 N N . TRP A 1 96 ? -6.287 9.389 0.724 1.00 94.81 96 TRP A N 1
ATOM 700 C CA . TRP A 1 96 ? -7.634 8.857 0.616 1.00 94.81 96 TRP A CA 1
ATOM 701 C C . TRP A 1 96 ? -8.171 8.388 1.968 1.00 94.81 96 TRP A C 1
ATOM 703 O O . TRP A 1 96 ? -7.445 8.236 2.951 1.00 94.81 96 TRP A O 1
ATOM 713 N N . ARG A 1 97 ? -9.485 8.151 2.007 1.00 92.38 97 ARG A N 1
AT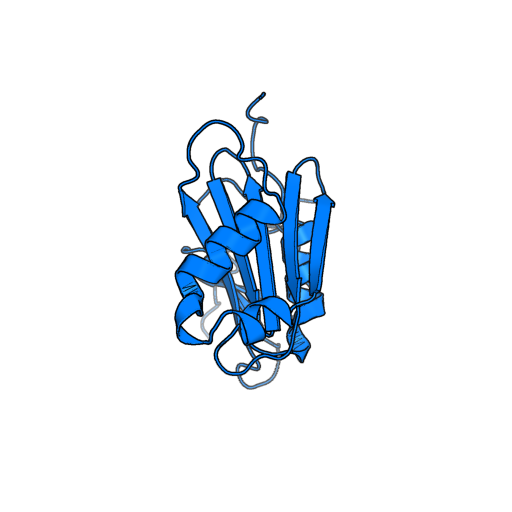OM 714 C CA . ARG A 1 97 ? -10.182 7.589 3.163 1.00 92.38 97 ARG A CA 1
ATOM 715 C C . ARG A 1 97 ? -11.066 6.431 2.717 1.00 92.38 97 ARG A C 1
ATOM 717 O O . ARG A 1 97 ? -11.843 6.589 1.780 1.00 92.38 97 ARG A O 1
ATOM 724 N N . ALA A 1 98 ? -10.970 5.291 3.393 1.00 89.56 98 ALA A N 1
ATOM 725 C CA . ALA A 1 98 ? -11.775 4.105 3.105 1.00 89.56 98 ALA A CA 1
ATOM 726 C C . ALA A 1 98 ? -12.110 3.359 4.401 1.00 89.56 98 ALA A C 1
ATOM 728 O O . ALA A 1 98 ? -11.269 3.244 5.285 1.00 89.56 98 ALA A O 1
ATOM 729 N N . HIS A 1 99 ? -13.360 2.911 4.558 1.00 87.00 99 HIS A N 1
ATOM 730 C CA . HIS A 1 99 ? -13.832 2.227 5.777 1.00 87.00 99 HIS A CA 1
ATOM 731 C C . HIS A 1 99 ? -13.499 2.974 7.088 1.00 87.00 99 HIS A C 1
ATOM 733 O O . HIS A 1 99 ? -13.191 2.390 8.126 1.00 87.00 99 HIS A O 1
ATOM 739 N N . GLY A 1 100 ? -13.530 4.310 7.026 1.00 85.19 100 GLY A N 1
ATOM 740 C CA . GLY A 1 100 ? -13.172 5.197 8.130 1.00 85.19 100 GLY A CA 1
ATOM 741 C C . GLY A 1 100 ? -11.670 5.313 8.412 1.00 85.19 100 GLY A C 1
ATOM 742 O O . GLY A 1 100 ? -11.318 6.137 9.251 1.00 85.19 100 GLY A O 1
ATOM 743 N N . LEU A 1 101 ? -10.811 4.529 7.746 1.00 86.25 101 LEU A N 1
ATOM 744 C CA . LEU A 1 101 ? -9.349 4.589 7.825 1.00 86.25 101 LEU A CA 1
ATOM 745 C C . LEU A 1 101 ? -8.825 5.676 6.893 1.00 86.25 101 LEU A C 1
ATOM 747 O O . LEU A 1 101 ? -9.319 5.836 5.777 1.00 86.25 101 LEU A O 1
ATOM 751 N N . GLU A 1 102 ? -7.804 6.389 7.348 1.00 90.25 102 GLU A N 1
ATOM 752 C CA . GLU A 1 102 ? -7.009 7.261 6.492 1.00 90.25 102 GLU A CA 1
ATOM 753 C C . GLU A 1 102 ? -5.849 6.467 5.903 1.00 90.25 102 GLU A C 1
ATOM 755 O O . GLU A 1 102 ? -5.197 5.676 6.598 1.00 90.25 102 GLU A O 1
ATOM 760 N N . GLY A 1 103 ? -5.601 6.690 4.619 1.00 92.94 103 GLY A N 1
ATOM 761 C CA . GLY A 1 103 ? -4.484 6.109 3.907 1.00 92.94 103 GLY A CA 1
ATOM 762 C C . GLY A 1 103 ? -3.839 7.110 2.963 1.00 92.94 103 GLY A C 1
ATOM 763 O O . GLY A 1 103 ? -4.440 8.098 2.534 1.00 92.94 103 GLY A O 1
ATOM 764 N N . ALA A 1 104 ? -2.587 6.834 2.634 1.00 95.69 104 ALA A N 1
ATOM 765 C CA . ALA A 1 104 ? -1.844 7.566 1.628 1.00 95.69 104 ALA A CA 1
ATOM 766 C C . ALA A 1 104 ? -1.066 6.579 0.767 1.00 95.69 104 ALA A C 1
ATOM 768 O O . ALA A 1 104 ? -0.536 5.593 1.273 1.00 95.69 104 ALA A O 1
ATOM 769 N N . SER A 1 105 ? -0.988 6.846 -0.531 1.00 97.06 105 SER A N 1
ATOM 770 C CA . SER A 1 105 ? -0.303 5.985 -1.494 1.00 97.06 105 SER A CA 1
ATOM 771 C C . SER A 1 105 ? 0.611 6.769 -2.426 1.00 97.06 105 SER A C 1
ATOM 773 O O . SER A 1 105 ? 0.360 7.939 -2.718 1.00 97.06 105 SER A O 1
ATOM 775 N N . ALA A 1 106 ? 1.676 6.117 -2.877 1.00 97.00 106 ALA A N 1
ATOM 776 C CA . ALA A 1 106 ? 2.579 6.568 -3.920 1.00 97.00 106 ALA A CA 1
ATOM 777 C C . ALA A 1 106 ? 2.589 5.536 -5.047 1.00 97.00 106 ALA A C 1
ATOM 779 O O . ALA A 1 106 ? 2.638 4.329 -4.802 1.00 97.00 106 ALA A O 1
ATOM 780 N N . ARG A 1 107 ? 2.569 6.026 -6.286 1.00 95.69 107 ARG A N 1
ATOM 781 C CA . ARG A 1 107 ? 2.670 5.212 -7.501 1.00 95.69 107 ARG A CA 1
ATOM 782 C C . ARG A 1 107 ? 3.661 5.820 -8.480 1.00 95.69 107 ARG A C 1
ATOM 784 O O . ARG A 1 107 ? 3.671 7.034 -8.674 1.00 95.69 107 ARG A O 1
ATOM 791 N N . GLY A 1 108 ? 4.454 4.985 -9.128 1.00 92.00 108 GLY A N 1
ATOM 792 C CA . GLY A 1 108 ? 5.418 5.413 -10.137 1.00 92.00 108 GLY A CA 1
ATOM 793 C C . GLY A 1 108 ? 6.302 4.257 -10.573 1.00 92.00 108 GLY A C 1
ATOM 794 O O . GLY A 1 108 ? 6.261 3.192 -9.973 1.00 92.00 108 GLY A O 1
ATOM 795 N N . GLU A 1 109 ? 7.072 4.454 -11.633 1.00 89.88 109 GLU A N 1
ATOM 796 C CA . GLU A 1 109 ? 7.988 3.441 -12.163 1.00 89.88 109 GLU A CA 1
ATOM 797 C C . GLU A 1 109 ? 9.414 3.930 -11.939 1.00 89.88 109 GLU A C 1
ATOM 799 O O . GLU A 1 109 ? 10.009 4.606 -12.773 1.00 89.88 109 GLU A O 1
ATOM 804 N N . VAL A 1 110 ? 9.924 3.648 -10.741 1.00 88.94 110 VAL A N 1
ATOM 805 C CA . VAL A 1 110 ? 11.275 4.009 -10.315 1.00 88.94 110 VAL A CA 1
ATOM 806 C C . VAL A 1 110 ? 12.030 2.720 -10.028 1.00 88.94 110 VAL A C 1
ATOM 808 O O . VAL A 1 110 ? 11.615 1.926 -9.187 1.00 88.94 110 VAL A O 1
ATOM 811 N N . SER A 1 111 ? 13.141 2.509 -10.733 1.00 87.56 111 SER A N 1
ATOM 812 C CA . SER A 1 111 ? 13.992 1.337 -10.517 1.00 87.56 111 SER A CA 1
ATOM 813 C C . SER A 1 111 ? 14.471 1.278 -9.065 1.00 87.56 111 SER A C 1
ATOM 815 O O . SER A 1 111 ? 14.940 2.278 -8.525 1.00 87.56 111 SER A O 1
ATOM 817 N N . GLY A 1 112 ? 14.364 0.104 -8.440 1.00 85.31 112 GLY A N 1
ATOM 818 C CA . GLY A 1 112 ? 14.706 -0.089 -7.027 1.00 85.31 112 GLY A CA 1
ATOM 819 C C . GLY A 1 112 ? 13.596 0.289 -6.037 1.00 85.31 112 GLY A C 1
ATOM 820 O O . GLY A 1 112 ? 13.817 0.185 -4.833 1.00 85.31 112 GLY A O 1
ATOM 821 N N . MET A 1 113 ? 12.404 0.676 -6.511 1.00 89.12 113 MET A N 1
ATOM 822 C CA . MET A 1 113 ? 11.227 0.923 -5.670 1.00 89.12 113 MET A CA 1
ATOM 823 C C . MET A 1 113 ? 10.041 0.041 -6.057 1.00 89.12 113 MET A C 1
ATOM 825 O O . MET A 1 113 ? 9.905 -0.339 -7.222 1.00 89.12 113 MET A O 1
ATOM 829 N N . PRO A 1 114 ? 9.114 -0.201 -5.115 1.00 88.38 114 PRO A N 1
ATOM 830 C CA . PRO A 1 114 ? 7.797 -0.699 -5.460 1.00 88.38 114 PRO A CA 1
ATOM 831 C C . PRO A 1 114 ? 7.076 0.245 -6.433 1.00 88.38 114 PRO A C 1
ATOM 833 O O . PRO A 1 114 ? 7.036 1.459 -6.221 1.00 88.38 114 PRO A O 1
ATOM 836 N N . ALA A 1 115 ? 6.432 -0.319 -7.455 1.00 91.38 115 ALA A N 1
ATOM 837 C CA . ALA A 1 115 ? 5.577 0.418 -8.382 1.00 91.38 115 ALA A CA 1
ATOM 838 C C . ALA A 1 115 ? 4.339 1.040 -7.698 1.00 91.38 115 ALA A C 1
ATOM 840 O O . ALA A 1 115 ? 3.753 2.013 -8.192 1.00 91.38 115 ALA A O 1
ATOM 841 N N . TYR A 1 116 ? 3.940 0.474 -6.555 1.00 94.19 116 TYR A N 1
ATOM 842 C CA . TYR A 1 116 ? 2.930 1.004 -5.643 1.00 94.19 116 TYR A CA 1
ATOM 843 C C . TYR A 1 116 ? 3.364 0.808 -4.191 1.00 94.19 116 TYR A C 1
ATOM 845 O O . TYR A 1 116 ? 3.869 -0.252 -3.824 1.00 94.19 116 TYR A O 1
ATOM 853 N N . THR A 1 117 ? 3.134 1.813 -3.353 1.00 94.44 117 THR A N 1
ATOM 854 C CA . THR A 1 117 ? 3.255 1.726 -1.893 1.00 94.44 117 THR A CA 1
ATOM 855 C C . THR A 1 117 ? 2.111 2.501 -1.264 1.00 94.44 117 THR A C 1
ATOM 857 O O . THR A 1 117 ? 1.917 3.668 -1.592 1.00 94.44 117 THR A O 1
ATOM 860 N N . ALA A 1 118 ? 1.396 1.900 -0.322 1.00 94.12 118 ALA A N 1
ATOM 861 C CA . ALA A 1 118 ? 0.413 2.579 0.505 1.00 94.12 118 ALA A CA 1
ATOM 862 C C . ALA A 1 118 ? 0.680 2.365 1.985 1.00 94.12 118 ALA A C 1
ATOM 864 O O . ALA A 1 118 ? 1.121 1.300 2.406 1.00 94.12 118 ALA A O 1
ATOM 865 N N . LEU A 1 119 ? 0.364 3.388 2.767 1.00 91.75 119 LEU A N 1
ATOM 866 C CA . LEU A 1 119 ? 0.293 3.337 4.212 1.00 91.75 119 LEU A CA 1
ATOM 867 C C . LEU A 1 119 ? -1.168 3.481 4.636 1.00 91.75 119 LEU A C 1
ATOM 869 O O . LEU A 1 119 ? -1.870 4.351 4.121 1.00 91.75 119 LEU A O 1
ATOM 873 N N . VAL A 1 120 ? -1.608 2.669 5.596 1.00 88.81 120 VAL A N 1
ATOM 874 C CA . VAL A 1 120 ? -2.980 2.697 6.125 1.00 88.81 120 VAL A CA 1
ATOM 875 C C . VAL A 1 120 ? -2.960 2.607 7.646 1.00 88.81 120 VAL A C 1
ATOM 877 O O . VAL A 1 120 ? -2.375 1.687 8.222 1.00 88.81 120 VAL A O 1
ATOM 880 N N . GLY A 1 121 ? -3.596 3.565 8.313 1.00 83.56 121 GLY A N 1
ATOM 881 C CA . GLY A 1 121 ? -3.621 3.640 9.770 1.00 83.56 121 GLY A CA 1
ATOM 882 C C . GLY A 1 121 ? -4.789 2.880 10.382 1.00 83.56 121 GLY A C 1
ATOM 883 O O . GLY A 1 121 ? -5.934 3.260 10.167 1.00 83.56 121 GLY A O 1
ATOM 884 N N . CYS A 1 122 ? -4.519 1.836 11.169 1.00 74.44 122 CYS A N 1
ATOM 885 C CA . CYS A 1 122 ? -5.520 0.864 11.620 1.00 74.44 122 CYS A CA 1
ATOM 886 C C . CYS A 1 122 ? -5.194 0.327 13.028 1.00 74.44 122 CYS A C 1
ATOM 888 O O . CYS A 1 122 ? -4.107 -0.209 13.231 1.00 74.44 122 CYS A O 1
ATOM 890 N N . ARG A 1 123 ? -6.105 0.444 14.010 1.00 67.19 123 ARG A N 1
ATOM 891 C CA . ARG A 1 123 ? -5.942 -0.018 15.417 1.00 67.19 123 ARG A CA 1
ATOM 892 C C . ARG A 1 123 ? -4.606 0.358 16.090 1.00 67.19 123 ARG A C 1
ATOM 894 O O . ARG A 1 123 ? -3.970 -0.480 16.723 1.00 67.19 123 ARG A O 1
ATOM 901 N N . GLY A 1 124 ? -4.139 1.597 15.934 1.00 66.69 124 GLY A N 1
ATOM 902 C CA . GLY A 1 124 ? -2.847 2.026 16.508 1.00 66.69 124 GLY A CA 1
ATOM 903 C C . GLY A 1 124 ? -1.614 1.521 15.738 1.00 66.69 124 GLY A C 1
ATOM 904 O O . GLY A 1 124 ? -0.480 1.814 16.106 1.00 66.69 124 GLY A O 1
ATOM 905 N N . LEU A 1 125 ? -1.818 0.776 14.650 1.00 72.38 125 LEU A N 1
ATOM 906 C CA . LEU A 1 125 ? -0.778 0.255 13.768 1.00 72.38 125 LEU A CA 1
ATOM 907 C C . LEU A 1 125 ? -0.814 0.956 12.414 1.00 72.38 125 LEU A C 1
ATOM 909 O O . LEU A 1 125 ? -1.823 1.536 12.010 1.00 72.38 125 LEU A O 1
ATOM 913 N N . ARG A 1 126 ? 0.300 0.861 11.692 1.00 81.19 126 ARG A N 1
ATOM 914 C CA . ARG A 1 126 ? 0.412 1.317 10.311 1.00 81.19 126 ARG A CA 1
ATOM 915 C C . ARG A 1 126 ? 0.680 0.122 9.410 1.00 81.19 126 ARG A C 1
ATOM 917 O O . ARG A 1 126 ? 1.676 -0.579 9.587 1.00 81.19 126 ARG A O 1
ATOM 924 N N . TRP A 1 127 ? -0.211 -0.101 8.461 1.00 82.75 127 TRP A N 1
ATOM 925 C CA . TRP A 1 127 ? -0.096 -1.148 7.456 1.00 82.75 127 TRP A CA 1
ATOM 926 C C . TRP A 1 127 ? 0.576 -0.588 6.221 1.00 82.75 127 TRP A C 1
ATOM 928 O O . TRP A 1 127 ? 0.250 0.517 5.801 1.00 82.75 127 TRP A O 1
ATOM 938 N N . VAL A 1 128 ? 1.516 -1.342 5.668 1.00 87.56 128 VAL A N 1
ATOM 939 C CA . VAL A 1 128 ? 2.205 -1.029 4.421 1.00 87.56 128 VAL A CA 1
ATOM 940 C C . VAL A 1 128 ? 1.740 -2.034 3.381 1.00 87.56 128 VAL A C 1
ATOM 942 O O . VAL A 1 128 ? 1.893 -3.230 3.610 1.00 87.56 128 VAL A O 1
ATOM 945 N N . VAL A 1 129 ? 1.198 -1.563 2.262 1.00 88.12 129 VAL A N 1
ATOM 946 C CA . VAL A 1 129 ? 0.832 -2.393 1.108 1.00 88.12 129 VAL A CA 1
ATOM 947 C C . VAL A 1 129 ? 1.725 -2.009 -0.061 1.00 88.12 129 VAL A C 1
ATOM 949 O O . VAL A 1 129 ? 1.671 -0.865 -0.509 1.00 88.12 129 VAL A O 1
ATOM 952 N N . SER A 1 130 ? 2.532 -2.940 -0.560 1.00 88.56 130 SER A N 1
ATOM 953 C CA . SER A 1 130 ? 3.509 -2.671 -1.618 1.00 88.56 130 SER A CA 1
ATOM 954 C C . SER A 1 130 ? 3.393 -3.668 -2.761 1.00 88.56 130 SER A C 1
ATOM 956 O O . SER A 1 130 ? 3.258 -4.865 -2.529 1.00 88.56 130 SER A O 1
ATOM 958 N N . ALA A 1 131 ? 3.506 -3.184 -3.996 1.00 88.31 131 ALA A N 1
ATOM 959 C CA . ALA A 1 131 ? 3.635 -4.023 -5.183 1.00 88.31 131 ALA A CA 1
ATOM 960 C C . ALA A 1 131 ? 4.843 -3.577 -5.999 1.00 88.31 131 ALA A C 1
ATOM 962 O O . ALA A 1 131 ? 4.936 -2.411 -6.381 1.00 88.31 131 ALA A O 1
ATOM 963 N N . TRP A 1 132 ? 5.757 -4.509 -6.260 1.00 86.31 132 TRP A N 1
ATOM 964 C CA . TRP A 1 132 ? 6.946 -4.264 -7.080 1.00 86.31 132 TRP A CA 1
ATOM 965 C C . TRP A 1 132 ? 6.646 -4.322 -8.574 1.00 86.31 132 TRP A C 1
ATOM 967 O O . TRP A 1 132 ? 7.192 -3.529 -9.333 1.00 86.31 132 TRP A O 1
ATOM 977 N N . ASP A 1 133 ? 5.734 -5.202 -8.980 1.00 84.81 133 ASP A N 1
ATOM 978 C CA . ASP A 1 133 ? 5.286 -5.307 -10.364 1.00 84.81 133 ASP A CA 1
ATOM 979 C C . ASP A 1 133 ? 4.270 -4.188 -10.705 1.00 84.81 133 ASP A C 1
ATOM 981 O O . ASP A 1 133 ? 3.222 -4.086 -10.049 1.00 84.81 133 ASP A O 1
ATOM 985 N N . PRO A 1 134 ? 4.524 -3.356 -11.740 1.00 85.50 134 PRO A N 1
ATOM 986 C CA . PRO A 1 134 ? 3.577 -2.354 -12.230 1.00 85.50 134 PRO A CA 1
ATOM 987 C C . PRO A 1 134 ? 2.196 -2.903 -12.626 1.00 85.50 134 PRO A C 1
ATOM 989 O O . PRO A 1 134 ? 1.209 -2.160 -12.546 1.00 85.50 134 PRO A O 1
ATOM 992 N N . GLY A 1 135 ? 2.103 -4.176 -13.025 1.00 84.62 135 GLY A N 1
ATOM 993 C CA . GLY A 1 135 ? 0.854 -4.869 -13.349 1.00 84.62 135 GLY A CA 1
ATOM 994 C C . GLY A 1 135 ? -0.034 -5.131 -12.129 1.00 84.62 135 GLY A C 1
ATOM 995 O O . GLY A 1 135 ? -1.253 -5.223 -12.258 1.00 84.62 135 GLY A O 1
ATOM 996 N N . LEU A 1 136 ? 0.543 -5.155 -10.924 1.00 85.19 136 LEU A N 1
ATOM 997 C CA . LEU A 1 136 ? -0.174 -5.434 -9.675 1.00 85.19 136 LEU A CA 1
ATOM 998 C C . LEU A 1 136 ? -0.647 -4.171 -8.939 1.00 85.19 136 LEU A C 1
ATOM 1000 O O . LEU A 1 136 ? -1.317 -4.278 -7.911 1.00 85.19 136 LEU A O 1
ATOM 1004 N N . ARG A 1 137 ? -0.358 -2.967 -9.459 1.00 88.69 137 ARG A N 1
ATOM 1005 C CA . ARG A 1 137 ? -0.717 -1.686 -8.812 1.00 88.69 137 ARG A CA 1
ATOM 1006 C C . ARG A 1 137 ? -2.204 -1.587 -8.469 1.00 88.69 137 ARG A C 1
ATOM 1008 O O . ARG A 1 137 ? -2.547 -1.169 -7.369 1.00 88.69 137 ARG A O 1
ATOM 1015 N N . GLY A 1 138 ? -3.078 -1.985 -9.397 1.00 87.50 138 GLY A N 1
ATOM 1016 C CA . GLY A 1 138 ? -4.529 -1.938 -9.189 1.00 87.50 138 GLY A CA 1
ATOM 1017 C C . GLY A 1 138 ? -5.000 -2.894 -8.092 1.00 87.50 138 GLY A C 1
ATOM 1018 O O . GLY A 1 138 ? -5.812 -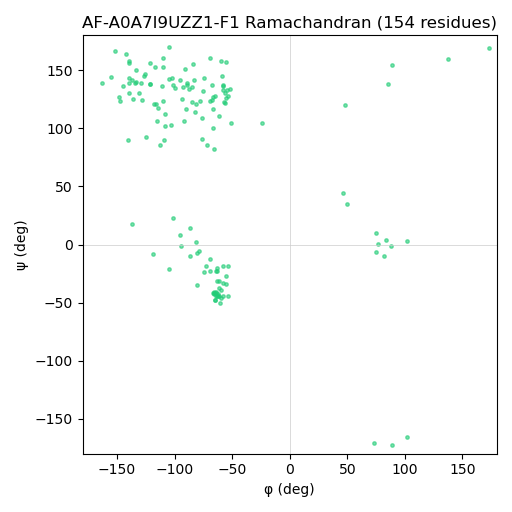2.517 -7.251 1.00 87.50 138 GLY A O 1
ATOM 1019 N N . ALA A 1 139 ? -4.441 -4.106 -8.054 1.00 86.56 139 ALA A N 1
ATOM 1020 C CA . ALA A 1 139 ? -4.741 -5.087 -7.015 1.00 86.56 139 ALA A CA 1
ATOM 1021 C C . ALA A 1 139 ? -4.246 -4.621 -5.636 1.00 86.56 139 ALA A C 1
ATOM 1023 O O . ALA A 1 139 ? -4.979 -4.722 -4.654 1.00 86.56 139 ALA A O 1
ATOM 1024 N N . ALA A 1 140 ? -3.041 -4.052 -5.565 1.00 88.06 140 ALA A N 1
ATOM 1025 C CA . ALA A 1 140 ? -2.482 -3.513 -4.328 1.00 88.06 140 ALA A CA 1
ATOM 1026 C C . ALA A 1 140 ? -3.302 -2.333 -3.785 1.00 88.06 140 ALA A C 1
ATOM 1028 O O . ALA A 1 140 ? -3.571 -2.279 -2.585 1.00 88.06 140 ALA A O 1
ATOM 1029 N N . ASP A 1 141 ? -3.760 -1.431 -4.658 1.00 91.88 141 ASP A N 1
ATOM 1030 C CA . ASP A 1 141 ? -4.630 -0.319 -4.263 1.00 91.88 141 ASP A CA 1
ATOM 1031 C C . ASP A 1 141 ? -6.001 -0.794 -3.771 1.00 91.88 141 ASP A C 1
ATOM 1033 O O . ASP A 1 141 ? -6.481 -0.330 -2.734 1.00 91.88 141 ASP A O 1
ATOM 1037 N N . ALA A 1 142 ? -6.595 -1.781 -4.447 1.00 89.19 142 ALA A N 1
ATOM 1038 C CA . ALA A 1 142 ? -7.840 -2.402 -4.005 1.00 89.19 142 ALA A CA 1
ATOM 1039 C C . ALA A 1 142 ? -7.693 -3.042 -2.613 1.00 89.19 142 ALA A C 1
ATOM 1041 O O . ALA A 1 142 ? -8.523 -2.796 -1.736 1.00 89.19 142 ALA A O 1
ATOM 1042 N N . ILE A 1 143 ? -6.608 -3.790 -2.373 1.00 87.31 143 ILE A N 1
ATOM 1043 C CA . ILE A 1 143 ? -6.317 -4.380 -1.059 1.00 87.31 143 ILE A CA 1
ATOM 1044 C C . ILE A 1 143 ? -6.166 -3.277 -0.007 1.00 87.31 143 ILE A C 1
ATOM 1046 O O . ILE A 1 143 ? -6.845 -3.333 1.018 1.00 87.31 143 ILE A O 1
ATOM 1050 N N . ALA A 1 144 ? -5.349 -2.249 -0.266 1.00 89.69 144 ALA A N 1
ATOM 1051 C CA . ALA A 1 144 ? -5.102 -1.154 0.673 1.00 89.69 144 ALA A CA 1
ATOM 1052 C C . ALA A 1 144 ? -6.391 -0.420 1.075 1.00 89.69 144 ALA A C 1
ATOM 1054 O O . ALA A 1 144 ? -6.624 -0.168 2.258 1.00 89.69 144 ALA A O 1
ATOM 1055 N N . ARG A 1 145 ? -7.266 -0.125 0.109 1.00 92.38 145 ARG A N 1
ATOM 1056 C CA . ARG A 1 145 ? -8.548 0.554 0.359 1.00 92.38 145 ARG A CA 1
ATOM 1057 C C . ARG A 1 145 ? -9.595 -0.351 0.999 1.00 92.38 145 ARG A C 1
ATOM 1059 O O . ARG A 1 145 ? -10.503 0.150 1.654 1.00 92.38 145 ARG A O 1
ATOM 1066 N N . SER A 1 146 ? -9.478 -1.664 0.833 1.00 89.75 146 SER A N 1
ATOM 1067 C CA . SER A 1 146 ? -10.391 -2.636 1.442 1.00 89.75 146 SER A CA 1
ATOM 1068 C C . SER A 1 146 ? -10.080 -2.943 2.907 1.00 89.75 146 SER A C 1
ATOM 1070 O O . SER A 1 146 ? -10.859 -3.660 3.538 1.00 89.75 146 SER A O 1
ATOM 1072 N N . LEU A 1 147 ? -8.959 -2.443 3.447 1.00 86.12 147 LEU A N 1
ATOM 1073 C CA . LEU A 1 147 ? -8.569 -2.719 4.825 1.00 86.12 147 LEU A CA 1
ATOM 1074 C C . LEU A 1 147 ? -9.659 -2.259 5.798 1.00 86.12 147 LEU A C 1
ATOM 1076 O O . LEU A 1 147 ? -10.253 -1.189 5.659 1.00 86.12 147 LEU A O 1
ATOM 1080 N N . ARG A 1 148 ? -9.934 -3.094 6.796 1.00 83.25 148 ARG A N 1
ATOM 1081 C CA . ARG A 1 148 ? -10.933 -2.868 7.842 1.00 83.25 148 ARG A CA 1
ATOM 1082 C C . ARG A 1 148 ? -10.395 -3.343 9.182 1.00 83.25 148 ARG A C 1
ATOM 1084 O O . ARG A 1 148 ? -9.733 -4.378 9.267 1.00 83.25 148 ARG A O 1
ATOM 1091 N N . GLU A 1 149 ? -10.739 -2.614 10.239 1.00 77.69 149 GLU A N 1
ATOM 1092 C CA . GLU A 1 149 ? -10.491 -3.051 11.613 1.00 77.69 149 GLU A CA 1
ATOM 1093 C C . GLU A 1 149 ? -11.362 -4.267 11.946 1.00 77.69 149 GLU A C 1
ATOM 1095 O O . GLU A 1 149 ? -12.549 -4.307 11.627 1.00 77.69 149 GLU A O 1
ATOM 1100 N N . VAL A 1 150 ? -10.774 -5.260 12.612 1.00 73.56 150 VAL A N 1
ATOM 1101 C CA . VAL A 1 150 ? -11.494 -6.426 13.140 1.00 73.56 150 VAL A CA 1
ATOM 1102 C C . VAL A 1 150 ? -11.755 -6.218 14.625 1.00 73.56 150 VAL A C 1
ATOM 1104 O O . VAL A 1 150 ? -10.838 -5.845 15.357 1.00 73.56 150 VAL A O 1
ATOM 1107 N N . GLY A 1 151 ? -12.979 -6.498 15.077 1.00 64.56 151 GLY A N 1
ATOM 1108 C CA . GLY A 1 151 ? -13.400 -6.362 16.476 1.00 64.56 151 GLY A CA 1
ATOM 1109 C C . GLY A 1 151 ? -13.933 -4.968 16.818 1.00 64.56 151 GLY A C 1
ATOM 1110 O O . GLY A 1 151 ? -14.118 -4.132 15.936 1.00 64.56 151 GLY A O 1
ATOM 1111 N N . THR A 1 152 ? -14.198 -4.712 18.102 1.00 54.5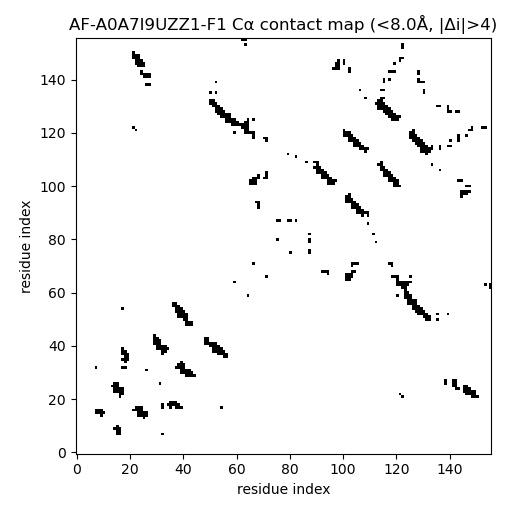6 152 THR A N 1
ATOM 1112 C CA . THR A 1 152 ? -14.761 -3.434 18.566 1.00 54.56 152 THR A CA 1
ATOM 1113 C C . THR A 1 152 ? -13.865 -2.271 18.120 1.00 54.56 152 THR A C 1
ATOM 1115 O O . THR A 1 152 ? -12.646 -2.358 18.339 1.00 54.56 152 THR A O 1
ATOM 1118 N N . PRO A 1 153 ? -14.424 -1.212 17.497 1.00 53.31 153 PRO A N 1
ATOM 1119 C CA . PRO A 1 153 ? -13.656 -0.045 17.087 1.00 53.31 153 PRO A CA 1
ATOM 1120 C C . PRO A 1 153 ? -12.915 0.525 18.291 1.00 53.31 153 PRO A C 1
ATOM 1122 O O . PRO A 1 153 ? -13.527 0.819 19.320 1.00 53.31 153 PRO A O 1
ATOM 1125 N N . THR A 1 154 ? -11.603 0.694 18.175 1.00 51.88 154 THR A N 1
ATOM 1126 C CA . THR A 1 154 ? -10.868 1.539 19.119 1.00 51.88 154 THR A CA 1
ATOM 1127 C C . THR A 1 154 ? -11.345 2.968 18.886 1.00 51.88 154 THR A C 1
ATOM 1129 O O . THR A 1 154 ? -10.967 3.585 17.891 1.00 51.88 154 THR A O 1
ATOM 1132 N N . ARG A 1 155 ? -12.255 3.461 19.740 1.00 46.56 155 ARG A N 1
ATOM 1133 C CA . ARG A 1 155 ? -12.658 4.874 19.735 1.00 46.56 155 ARG A CA 1
ATOM 1134 C C . ARG A 1 155 ? -11.398 5.736 19.866 1.00 46.56 155 ARG A C 1
ATOM 1136 O O . ARG A 1 155 ? -10.524 5.415 20.670 1.00 46.56 155 ARG A O 1
ATOM 1143 N N . ALA A 1 156 ? -11.325 6.746 19.000 1.00 46.19 156 ALA A N 1
ATOM 1144 C CA . ALA A 1 156 ? -10.337 7.817 19.047 1.00 46.19 156 ALA A CA 1
ATOM 1145 C C . ALA A 1 156 ? -10.475 8.630 20.338 1.00 46.19 156 ALA A C 1
ATOM 1147 O O . ALA A 1 156 ? -11.622 8.716 20.842 1.00 46.19 156 ALA A O 1
#

pLDDT: mean 74.43, std 18.49, range [29.77, 97.06]

Nearest PDB structures (foldseek):
  8bji-assembly1_B  TM=3.061E-01  e=8.716E-01  Vibrio nigripulchritudo
  5xkl-assembly1_A  TM=3.561E-01  e=1.538E+00  Mycobacterium tuberculosis H37Rv
  2qos-assembly1_C  TM=2.751E-01  e=1.226E+00  Homo sapiens
  2ove-assembly1_A  TM=2.489E-01  e=4.278E+00  Homo sapiens
  4jda-assembly2_C  TM=2.102E-01  e=8.954E+00  Arabidopsis thaliana

Organism: NCBI:txid589162